Protein AF-A0AAW0A4M3-F1 (afdb_monomer)

Secondary structure (DSSP, 8-state):
---------GGGPEEPTTTS--EESSHHHHHHHIIIIIHHHHHHHHHTTTSS-STTHHHHS-HHHHHHHHHHHHHHHHHTHHHHHHHHHHHHHH-TT--EEEEEE-SSSS-EEEEEE--S--TT-SSTTHHHHHHHHHHTTTS--EEEEEE--SSS-EEEEE-------------

Organism: NCBI:txid2862362

Sequence (175 aa):
SMKCSHIQPKSDFKRCSGCQEVLYCSTQCQQIDWQRGHRRYCALYWTSGRGKYSFDLRLSFTSSERTFLRAVVHKDYEDKRSEISQTLVTRWAANPAAEVMTIFDYRASELSVSLHGISMTGNGQPGSHWPDLLARASQSRGRLSLHVLMVPDGNGGRVVVAPLRCRRHLTFTMD

Foldseek 3Di:
DLPDPDDDPPVQWDADPQQSPDTHNDPVSVVVVCVVCVVVVSVQSVVPPVDDDDLPDPNPHDPVVSVVVLVVVVVVCVVCVVVVVVVVVVVCVVPVPFQKAWEWEPQDPDTDIDIDTPDPDDPPQLDPCSVVVVVVCNVCLNQWHWYWYFADDPPRTDIGIDTDRPPDDDPPPDD

Structure (mmCIF, N/CA/C/O backbone):
data_AF-A0AAW0A4M3-F1
#
_entry.id   AF-A0AAW0A4M3-F1
#
loop_
_atom_site.group_PDB
_atom_site.id
_atom_site.type_symbol
_atom_site.label_atom_id
_atom_site.label_alt_id
_atom_site.label_comp_id
_atom_site.label_asym_id
_atom_site.label_entity_id
_atom_site.label_seq_id
_atom_site.pdbx_PDB_ins_code
_atom_site.Cartn_x
_atom_site.Cartn_y
_atom_site.Cartn_z
_atom_site.occupancy
_atom_site.B_iso_or_equiv
_atom_site.auth_seq_id
_atom_site.auth_comp_id
_atom_site.auth_asym_id
_atom_site.auth_atom_id
_atom_site.pdbx_PDB_model_num
ATOM 1 N N . SER A 1 1 ? -9.821 4.641 20.815 1.00 44.91 1 SER A N 1
ATOM 2 C CA . SER A 1 1 ? -10.176 3.586 19.834 1.00 44.91 1 SER A CA 1
ATOM 3 C C . SER A 1 1 ? -11.251 4.087 18.864 1.00 44.91 1 SER A C 1
ATOM 5 O O . SER A 1 1 ? -12.098 4.872 19.279 1.00 44.91 1 SER A O 1
ATOM 7 N N . MET A 1 2 ? -11.187 3.764 17.562 1.00 52.12 2 MET A N 1
ATOM 8 C CA . MET A 1 2 ? -12.275 4.040 16.599 1.00 52.12 2 MET A CA 1
ATOM 9 C C . MET A 1 2 ? -13.326 2.940 16.799 1.00 52.12 2 MET A C 1
ATOM 11 O O . MET A 1 2 ? -13.064 1.796 16.454 1.00 52.12 2 MET A O 1
ATOM 15 N N . LYS A 1 3 ? -14.459 3.266 17.432 1.00 64.38 3 LYS A N 1
ATOM 16 C CA . LYS A 1 3 ? -15.459 2.279 17.889 1.00 64.38 3 LYS A CA 1
ATOM 17 C C . LYS A 1 3 ? -16.485 1.873 16.818 1.00 64.38 3 LYS A C 1
ATOM 19 O O . LYS A 1 3 ? -17.442 1.182 17.133 1.00 64.38 3 LYS A O 1
ATOM 24 N N . CYS A 1 4 ? -16.326 2.315 15.571 1.00 71.88 4 CYS A N 1
ATOM 25 C CA . CYS A 1 4 ? -17.300 2.011 14.528 1.00 71.88 4 CYS A CA 1
ATOM 26 C C . CYS A 1 4 ? -17.070 0.604 13.957 1.00 71.88 4 CYS A C 1
ATOM 28 O O . CYS A 1 4 ? -16.052 0.352 13.311 1.00 71.88 4 CYS A O 1
ATOM 30 N N . SER A 1 5 ? -18.029 -0.288 14.201 1.00 70.69 5 SER A N 1
ATOM 31 C CA . SER A 1 5 ? -18.098 -1.660 13.684 1.00 70.69 5 SER A CA 1
ATOM 32 C C . SER A 1 5 ? -19.203 -1.845 12.633 1.00 70.69 5 SER A C 1
ATOM 34 O O . SER A 1 5 ? -19.513 -2.978 12.278 1.00 70.69 5 SER A O 1
ATOM 36 N N . HIS A 1 6 ? -19.789 -0.755 12.117 1.00 79.56 6 HIS A N 1
ATOM 37 C CA . HIS A 1 6 ? -20.855 -0.819 11.112 1.00 79.56 6 HIS A CA 1
ATOM 38 C C . HIS A 1 6 ? -20.387 -1.530 9.838 1.00 79.56 6 HIS A C 1
ATOM 40 O O . HIS A 1 6 ? -19.403 -1.136 9.206 1.00 79.56 6 HIS A O 1
ATOM 46 N N . ILE A 1 7 ? -21.140 -2.554 9.446 1.00 79.81 7 ILE A N 1
ATOM 47 C CA . ILE A 1 7 ? -20.972 -3.288 8.194 1.00 79.81 7 ILE A CA 1
ATOM 48 C C . ILE A 1 7 ? -22.173 -2.937 7.322 1.00 79.81 7 ILE A C 1
ATOM 50 O O . ILE A 1 7 ? -23.306 -3.205 7.703 1.00 79.81 7 ILE A O 1
ATOM 54 N N . GLN A 1 8 ? -21.925 -2.313 6.173 1.00 83.31 8 GLN A N 1
ATOM 55 C CA . GLN A 1 8 ? -22.959 -1.933 5.209 1.00 83.31 8 GLN A CA 1
ATOM 56 C C . GLN A 1 8 ? -22.472 -2.196 3.774 1.00 83.31 8 GLN A C 1
ATOM 58 O O . GLN A 1 8 ? -21.259 -2.330 3.555 1.00 83.31 8 GLN A O 1
ATOM 63 N N . PRO A 1 9 ? -23.380 -2.279 2.787 1.00 85.75 9 PRO A N 1
ATOM 64 C CA . PRO A 1 9 ? -23.023 -2.252 1.375 1.00 85.75 9 PRO A CA 1
ATOM 65 C C . PRO A 1 9 ? -22.108 -1.070 1.033 1.00 85.75 9 PRO A C 1
ATOM 67 O O . PRO A 1 9 ? -22.265 0.033 1.550 1.00 85.75 9 PRO A O 1
ATOM 70 N N . LYS A 1 10 ? -21.149 -1.273 0.119 1.00 79.44 10 LYS A N 1
ATOM 71 C CA . LYS A 1 10 ? -20.196 -0.223 -0.298 1.00 79.44 10 LYS A CA 1
ATOM 72 C C . LYS A 1 10 ? -20.896 1.029 -0.850 1.00 79.44 10 LYS A C 1
ATOM 74 O O . LYS A 1 10 ? -20.336 2.114 -0.720 1.00 79.44 10 LYS A O 1
ATOM 79 N N . SER A 1 11 ? -22.071 0.868 -1.462 1.00 87.75 11 SER A N 1
ATOM 80 C CA . SER A 1 11 ? -22.924 1.953 -1.968 1.00 87.75 11 SER A CA 1
ATOM 81 C C . SER A 1 11 ? -23.344 2.944 -0.886 1.00 87.75 11 SER A C 1
ATOM 83 O O . SER A 1 11 ? -23.537 4.117 -1.184 1.00 87.75 11 SER A O 1
ATOM 85 N N . ASP A 1 12 ? -23.429 2.487 0.361 1.00 88.62 12 ASP A N 1
ATOM 86 C CA . ASP A 1 12 ? -23.991 3.265 1.466 1.00 88.62 12 ASP A CA 1
ATOM 87 C C . ASP A 1 12 ? -22.909 4.097 2.170 1.00 88.62 12 ASP A C 1
ATOM 89 O O . ASP A 1 12 ? -23.195 4.983 2.977 1.00 88.62 12 ASP A O 1
ATOM 93 N N . PHE A 1 13 ? -21.639 3.844 1.841 1.00 90.12 13 PHE A N 1
ATOM 94 C CA . PHE A 1 13 ? -20.522 4.624 2.344 1.00 90.12 13 PHE A CA 1
ATOM 95 C C . PHE A 1 13 ? -20.354 5.913 1.548 1.00 90.12 13 PHE A C 1
ATOM 97 O O . PHE A 1 13 ? -20.276 5.928 0.319 1.00 90.12 13 PHE A O 1
ATOM 104 N N . LYS A 1 14 ? -20.160 7.008 2.276 1.00 91.56 14 LYS A N 1
ATOM 105 C CA . LYS A 1 14 ? -19.883 8.322 1.708 1.00 91.56 14 LYS A CA 1
ATOM 106 C C . LYS A 1 14 ? -18.382 8.515 1.557 1.00 91.56 14 LYS A C 1
ATOM 108 O O . LYS A 1 14 ? -17.602 8.190 2.453 1.00 91.56 14 LYS A O 1
ATOM 113 N N . ARG A 1 15 ? -17.960 9.053 0.414 1.00 88.38 15 ARG A N 1
ATOM 114 C CA . ARG A 1 15 ? -16.565 9.453 0.194 1.00 88.38 15 ARG A CA 1
ATOM 115 C C . ARG A 1 15 ? -16.268 10.744 0.943 1.00 88.38 15 ARG A C 1
ATOM 117 O O . ARG A 1 15 ? -17.129 11.614 1.044 1.00 88.38 15 ARG A O 1
ATOM 124 N N . CYS A 1 16 ? -15.030 10.894 1.407 1.00 89.06 16 CYS A N 1
ATOM 125 C CA . CYS A 1 16 ? -14.524 12.202 1.808 1.00 89.06 16 CYS A CA 1
ATOM 126 C C . CYS A 1 16 ? -14.701 13.191 0.647 1.00 89.06 16 CYS A C 1
ATOM 128 O O . CYS A 1 16 ? -14.166 12.951 -0.435 1.00 89.06 16 CYS A O 1
ATOM 130 N N . SER A 1 17 ? -15.407 14.300 0.869 1.00 86.19 17 SER A N 1
ATOM 131 C CA . SER A 1 17 ? -15.596 15.349 -0.145 1.00 86.19 17 SER A CA 1
ATOM 132 C C . SER A 1 17 ? -14.280 16.003 -0.574 1.00 86.19 17 SER A C 1
ATOM 134 O O . SER A 1 17 ? -14.185 16.502 -1.688 1.00 86.19 17 SER A O 1
ATOM 136 N N . GLY A 1 18 ? -13.260 15.953 0.290 1.00 83.00 18 GLY A N 1
ATOM 137 C CA . GLY A 1 18 ? -11.903 16.365 -0.032 1.00 83.00 18 GLY A CA 1
ATOM 138 C C . GLY A 1 18 ? -11.184 15.344 -0.922 1.00 83.00 18 GLY A C 1
ATOM 139 O O . GLY A 1 18 ? -11.185 15.437 -2.139 1.00 83.00 18 GLY A O 1
ATOM 140 N N . CYS A 1 19 ? -10.536 14.344 -0.328 1.00 78.38 19 CYS A N 1
ATOM 141 C CA . CYS A 1 19 ? -9.654 13.447 -1.089 1.00 78.38 19 CYS A CA 1
ATOM 142 C C . CYS A 1 19 ? -10.366 12.432 -2.005 1.00 78.38 19 CYS A C 1
ATOM 144 O O . CYS A 1 19 ? -9.725 11.852 -2.885 1.00 78.38 19 CYS A O 1
ATOM 146 N N . GLN A 1 20 ? -11.649 12.153 -1.753 1.00 79.94 20 GLN A N 1
ATOM 147 C CA . GLN A 1 20 ? -12.458 11.089 -2.368 1.00 79.94 20 GLN A CA 1
ATOM 148 C C . GLN A 1 20 ? -11.937 9.644 -2.215 1.00 79.94 20 GLN A C 1
ATOM 150 O O . GLN A 1 20 ? -12.540 8.713 -2.753 1.00 79.94 20 GLN A O 1
ATOM 155 N N . GLU A 1 21 ? -10.866 9.421 -1.451 1.00 73.88 21 GLU A N 1
ATOM 156 C CA . GLU A 1 21 ? -10.212 8.108 -1.303 1.00 73.88 21 GLU A CA 1
ATOM 157 C C . GLU A 1 21 ? -10.709 7.306 -0.095 1.00 73.88 21 GLU A C 1
ATOM 159 O O . GLU A 1 21 ? -10.808 6.074 -0.144 1.00 73.88 21 GLU A O 1
ATOM 164 N N . VAL A 1 22 ? -11.052 7.999 0.991 1.00 78.56 22 VAL A N 1
ATOM 165 C CA . VAL A 1 22 ? -11.547 7.372 2.221 1.00 78.56 22 VAL A CA 1
ATOM 166 C C . VAL A 1 22 ? -13.073 7.341 2.209 1.00 78.56 22 VAL A C 1
ATOM 168 O O . VAL A 1 22 ? -13.725 8.303 1.797 1.00 78.56 22 VAL A O 1
ATOM 171 N N . LEU A 1 23 ? -13.626 6.204 2.631 1.00 85.38 23 LEU A N 1
ATOM 172 C CA . LEU A 1 23 ? -15.057 5.946 2.744 1.00 85.38 23 LEU A CA 1
ATOM 173 C C . LEU A 1 23 ? -15.458 5.934 4.220 1.00 85.38 23 LEU A C 1
ATOM 175 O O . LEU A 1 23 ? -14.787 5.296 5.030 1.00 85.38 23 LEU A O 1
ATOM 179 N N . TYR A 1 24 ? -16.575 6.577 4.541 1.00 88.56 24 TYR A N 1
ATOM 180 C CA . TYR A 1 24 ? -17.142 6.638 5.884 1.00 88.56 24 TYR A CA 1
ATOM 181 C C . TYR A 1 24 ? -18.609 6.219 5.850 1.00 88.56 24 TYR A C 1
ATOM 183 O O . TYR A 1 24 ? -19.349 6.623 4.956 1.00 88.56 24 TYR A O 1
ATOM 191 N N . CYS A 1 25 ? -19.046 5.436 6.835 1.00 89.94 25 CYS A N 1
ATOM 192 C CA . CYS A 1 25 ? -20.464 5.100 6.991 1.00 89.94 25 CYS A CA 1
ATOM 193 C C . CYS A 1 25 ? -21.293 6.293 7.501 1.00 89.94 25 CYS A C 1
ATOM 195 O O . CYS A 1 25 ? -22.499 6.343 7.296 1.00 89.94 25 CYS A O 1
ATOM 197 N N . SER A 1 26 ? -20.663 7.275 8.159 1.00 90.12 26 SER A N 1
ATOM 198 C CA . SER A 1 26 ? -21.343 8.460 8.685 1.00 90.12 26 SER A CA 1
ATOM 199 C C . SER A 1 26 ? -20.419 9.674 8.786 1.00 90.12 26 SER A C 1
ATOM 201 O O . SER A 1 26 ? -19.193 9.547 8.869 1.00 90.12 26 SER A O 1
ATOM 203 N N . THR A 1 27 ? -21.018 10.866 8.849 1.00 92.00 27 THR A N 1
ATOM 204 C CA . THR A 1 27 ? -20.308 12.132 9.097 1.00 92.00 27 THR A CA 1
ATOM 205 C C . THR A 1 27 ? -19.565 12.116 10.434 1.00 92.00 27 THR A C 1
ATOM 207 O O . THR A 1 27 ? -18.459 12.637 10.535 1.00 92.00 27 THR A O 1
ATOM 210 N N . GLN A 1 28 ? -20.120 11.457 11.456 1.00 91.75 28 GLN A N 1
ATOM 211 C CA . GLN A 1 28 ? -19.467 11.311 12.758 1.00 91.75 28 GLN A CA 1
ATOM 212 C C . GLN A 1 28 ? -18.148 10.528 12.643 1.00 91.75 28 GLN A C 1
ATOM 214 O O . GLN A 1 28 ? -17.133 10.934 13.209 1.00 91.75 28 GLN A O 1
ATOM 219 N N . CYS A 1 29 ? -18.128 9.437 11.866 1.00 89.50 29 CYS A N 1
ATOM 220 C CA . CYS A 1 29 ? -16.899 8.677 11.621 1.00 89.50 29 CYS A CA 1
ATOM 221 C C . CYS A 1 29 ? -15.858 9.510 10.871 1.00 89.50 29 CYS A C 1
ATOM 223 O O . CYS A 1 29 ? -14.677 9.456 11.212 1.00 89.50 29 CYS A O 1
ATOM 225 N N . GLN A 1 30 ? -16.301 10.315 9.901 1.00 91.50 30 GLN A N 1
ATOM 226 C CA . GLN A 1 30 ? -15.425 11.248 9.201 1.00 91.50 30 GLN A CA 1
ATOM 227 C C . GLN A 1 30 ? -14.824 12.286 10.156 1.00 91.50 30 GLN A C 1
ATOM 229 O O . GLN A 1 30 ? -13.622 12.506 10.108 1.00 91.50 30 GLN A O 1
ATOM 234 N N . GLN A 1 31 ? -15.614 12.906 11.038 1.00 91.50 31 GLN A N 1
ATOM 235 C CA . GLN A 1 31 ? -15.128 13.918 11.989 1.00 91.50 31 GLN A CA 1
ATOM 236 C C . GLN A 1 31 ? -14.102 13.351 12.979 1.00 91.50 31 GLN A C 1
ATOM 238 O O . GLN A 1 31 ? -13.079 13.983 13.243 1.00 91.50 31 GLN A O 1
ATOM 243 N N . ILE A 1 32 ? -14.343 12.142 13.493 1.00 88.69 32 ILE A N 1
ATOM 244 C CA . ILE A 1 32 ? -13.397 11.459 14.384 1.00 88.69 32 ILE A CA 1
ATOM 245 C C . ILE A 1 32 ? -12.081 11.181 13.649 1.00 88.69 32 ILE A C 1
ATOM 247 O O . ILE A 1 32 ? -11.007 11.450 14.186 1.00 88.69 32 ILE A O 1
ATOM 251 N N . ASP A 1 33 ? -12.146 10.654 12.424 1.00 85.62 33 ASP A N 1
ATOM 252 C CA . ASP A 1 33 ? -10.955 10.404 11.605 1.00 85.62 33 ASP A CA 1
ATOM 253 C C . ASP A 1 33 ? -10.239 11.717 11.230 1.00 85.62 33 ASP A C 1
ATOM 255 O O . ASP A 1 33 ? -9.010 11.795 11.263 1.00 85.62 33 ASP A O 1
ATOM 259 N N . TRP A 1 34 ? -11.001 12.788 10.969 1.00 88.69 34 TRP A N 1
ATOM 260 C CA . TRP A 1 34 ? -10.498 14.135 10.678 1.00 88.69 34 TRP A CA 1
ATOM 261 C C . TRP A 1 34 ? -9.575 14.647 11.780 1.00 88.69 34 TRP A C 1
ATOM 263 O O . TRP A 1 34 ? -8.437 15.028 11.494 1.00 88.69 34 TRP A O 1
ATOM 273 N N . GLN A 1 35 ? -10.035 14.592 13.033 1.00 87.56 35 GLN A N 1
ATOM 274 C CA . GLN A 1 35 ? -9.274 15.023 14.209 1.00 87.56 35 GLN A CA 1
ATOM 275 C C . GLN A 1 35 ? -8.051 14.140 14.481 1.00 87.56 35 GLN A C 1
ATOM 277 O O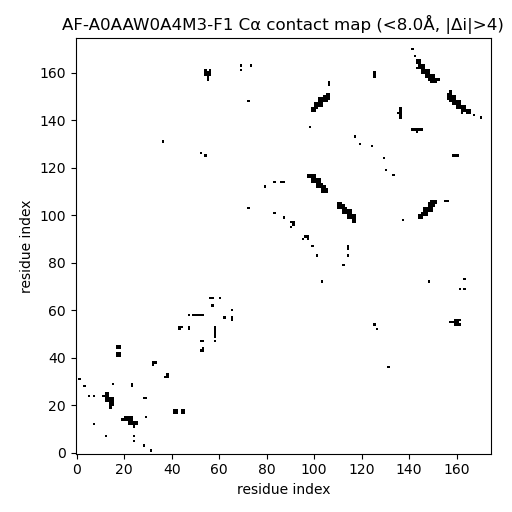 . GLN A 1 35 ? -7.037 14.625 14.973 1.00 87.56 35 GLN A O 1
ATOM 282 N N . ARG A 1 36 ? -8.119 12.853 14.128 1.00 81.06 36 ARG A N 1
ATOM 283 C CA . ARG A 1 36 ? -7.038 11.884 14.367 1.00 81.06 36 ARG A CA 1
ATOM 284 C C . ARG A 1 36 ? -5.924 11.899 13.327 1.00 81.06 36 ARG A C 1
ATOM 286 O O . ARG A 1 36 ? -4.963 11.153 13.467 1.00 81.06 36 ARG A O 1
ATOM 293 N N . GLY A 1 37 ? -6.033 12.739 12.303 1.00 75.81 37 GLY A N 1
ATOM 294 C CA . GLY A 1 37 ? -4.971 12.922 11.316 1.00 75.81 37 GLY A CA 1
ATOM 295 C C . GLY A 1 37 ? -5.453 12.907 9.875 1.00 75.81 37 GLY A C 1
ATOM 296 O O . GLY A 1 37 ? -4.701 13.335 8.997 1.00 75.81 37 GLY A O 1
ATOM 297 N N . HIS A 1 38 ? -6.710 12.522 9.602 1.00 82.88 38 HIS A N 1
ATOM 298 C CA . HIS A 1 38 ? -7.225 12.598 8.236 1.00 82.88 38 HIS A CA 1
ATOM 299 C C . HIS A 1 38 ? -7.205 14.031 7.703 1.00 82.88 38 HIS A C 1
ATOM 301 O O . HIS A 1 38 ? -6.961 14.196 6.520 1.00 82.88 38 HIS A O 1
ATOM 307 N N . ARG A 1 39 ? -7.336 15.074 8.539 1.00 85.81 39 ARG A N 1
ATOM 308 C CA . ARG A 1 39 ? -7.167 16.470 8.092 1.00 85.81 39 ARG A CA 1
ATOM 309 C C . ARG A 1 39 ? -5.834 16.708 7.381 1.00 85.81 39 ARG A C 1
ATOM 311 O O . ARG A 1 39 ? -5.819 17.312 6.313 1.00 85.81 39 ARG A O 1
ATOM 318 N N . ARG A 1 40 ? -4.731 16.234 7.972 1.00 75.19 40 ARG A N 1
ATOM 319 C CA . ARG A 1 40 ? -3.381 16.389 7.410 1.00 75.19 40 ARG A CA 1
ATOM 320 C C . ARG A 1 40 ? -3.305 15.642 6.087 1.00 75.19 40 ARG A C 1
ATOM 322 O O . ARG A 1 40 ? -3.075 16.254 5.056 1.00 75.19 40 ARG A O 1
ATOM 329 N N . TYR A 1 41 ? -3.654 14.360 6.101 1.00 70.69 41 TYR A N 1
ATOM 330 C CA . TYR A 1 41 ? -3.657 13.502 4.916 1.00 70.69 41 TYR A CA 1
ATOM 331 C C . TYR A 1 41 ? -4.575 14.004 3.792 1.00 70.69 41 TYR A C 1
ATOM 333 O O . TYR A 1 41 ? -4.211 13.973 2.624 1.00 70.69 41 TYR A O 1
ATOM 341 N N . CYS A 1 42 ? -5.761 14.499 4.127 1.00 78.06 42 CYS A N 1
ATOM 342 C CA . CYS A 1 42 ? -6.715 15.033 3.169 1.00 78.06 42 CYS A CA 1
ATOM 343 C C . CYS A 1 42 ? -6.212 16.335 2.546 1.00 78.06 42 CYS A C 1
ATOM 345 O O . CYS A 1 42 ? -6.432 16.537 1.357 1.00 78.06 42 CYS A O 1
ATOM 347 N N . ALA A 1 43 ? -5.537 17.201 3.310 1.00 70.88 43 ALA A N 1
ATOM 348 C CA . ALA A 1 43 ? -4.900 18.396 2.764 1.00 70.88 43 ALA A CA 1
ATOM 349 C C . ALA A 1 43 ? -3.781 18.032 1.779 1.00 70.88 43 ALA A C 1
ATOM 351 O O . ALA A 1 43 ? -3.698 18.650 0.722 1.00 70.88 43 ALA A O 1
ATOM 352 N N . LEU A 1 44 ? -3.010 16.974 2.062 1.00 60.38 44 LEU A N 1
ATOM 353 C CA . LEU A 1 44 ? -1.990 16.460 1.139 1.00 60.38 44 LEU A CA 1
ATOM 354 C C . LEU A 1 44 ? -2.572 16.027 -0.205 1.00 60.38 44 LEU A C 1
ATOM 356 O O . LEU A 1 44 ? -1.913 16.165 -1.221 1.00 60.38 44 LEU A O 1
ATOM 360 N N . TYR A 1 45 ? -3.823 15.567 -0.259 1.00 59.66 45 TYR A N 1
ATOM 361 C CA . TYR A 1 45 ? -4.454 15.277 -1.549 1.00 59.66 45 TYR A CA 1
ATOM 362 C C . TYR A 1 45 ? -4.687 16.508 -2.427 1.00 59.66 45 TYR A C 1
ATOM 364 O O . TYR A 1 45 ? -4.795 16.350 -3.641 1.00 59.66 45 TYR A O 1
ATOM 372 N N . TRP A 1 46 ? -4.790 17.697 -1.831 1.00 54.31 46 TRP A N 1
ATOM 373 C CA . TRP A 1 46 ? -5.136 18.942 -2.520 1.00 54.31 46 TRP A CA 1
ATOM 374 C C . TRP A 1 46 ? -3.934 19.852 -2.757 1.00 54.31 46 TRP A C 1
ATOM 376 O O . TRP A 1 46 ? -3.812 20.425 -3.837 1.00 54.31 46 TRP A O 1
ATOM 386 N N . THR A 1 47 ? -3.022 19.969 -1.788 1.00 47.81 47 THR A N 1
ATOM 387 C CA . THR A 1 47 ? -1.802 20.783 -1.931 1.00 47.81 47 THR A CA 1
ATOM 388 C C . THR A 1 47 ? -0.835 20.219 -2.972 1.00 47.81 47 THR A C 1
ATOM 390 O O . THR A 1 47 ? 0.049 20.932 -3.432 1.00 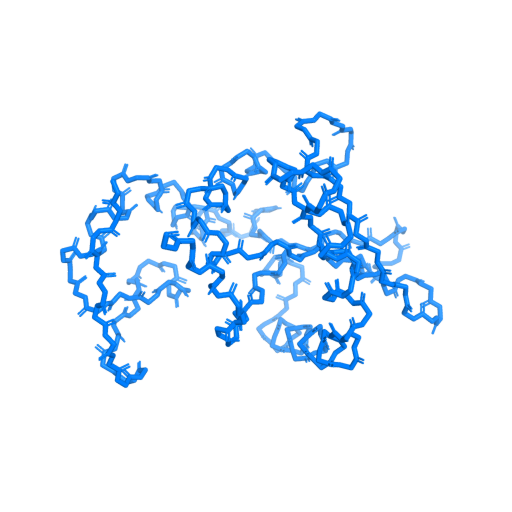47.81 47 THR A O 1
ATOM 393 N N . SER A 1 48 ? -1.034 18.975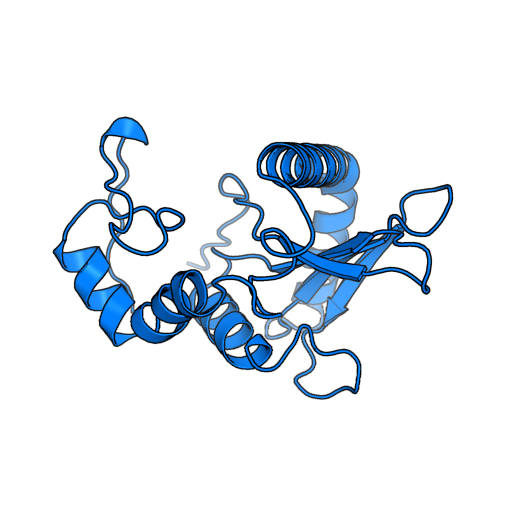 -3.420 1.00 47.94 48 SER A N 1
ATOM 394 C CA . SER A 1 48 ? -0.318 18.371 -4.549 1.00 47.94 48 SER A CA 1
ATOM 395 C C . SER A 1 48 ? -0.824 18.788 -5.936 1.00 47.94 48 SER A C 1
ATOM 397 O O . SER A 1 48 ? -0.510 18.115 -6.917 1.00 47.94 48 SER A O 1
ATOM 399 N N . GLY A 1 49 ? -1.572 19.885 -6.079 1.00 42.59 49 GLY A N 1
ATOM 400 C CA . GLY A 1 49 ? -1.762 20.514 -7.388 1.00 42.59 49 GLY A CA 1
ATOM 401 C C . GLY A 1 49 ? -0.401 20.827 -8.030 1.00 42.59 49 GLY A C 1
ATOM 402 O O . GLY A 1 49 ? 0.253 21.784 -7.639 1.00 42.59 49 GLY A O 1
ATOM 403 N N . ARG A 1 50 ? 0.051 19.991 -8.980 1.00 46.69 50 ARG A N 1
ATOM 404 C CA . ARG A 1 50 ? 1.369 20.073 -9.652 1.00 46.69 50 ARG A CA 1
ATOM 405 C C . ARG A 1 50 ? 2.586 20.141 -8.702 1.00 46.69 50 ARG A C 1
ATOM 407 O O . ARG A 1 50 ? 3.566 20.812 -9.007 1.00 46.69 50 ARG A O 1
ATOM 414 N N . GLY A 1 51 ? 2.556 19.437 -7.567 1.00 36.38 51 GLY A N 1
ATOM 415 C CA . GLY A 1 51 ? 3.637 19.482 -6.570 1.00 36.38 51 GLY A CA 1
ATOM 416 C C . GLY A 1 51 ? 3.880 18.147 -5.863 1.00 36.38 51 GLY A C 1
ATOM 417 O O . GLY A 1 51 ? 3.115 17.775 -4.981 1.00 36.38 51 GLY A O 1
ATOM 418 N N . LYS A 1 52 ? 4.949 17.458 -6.283 1.00 41.12 52 LYS A N 1
ATOM 419 C CA . LYS A 1 52 ? 5.751 16.343 -5.709 1.00 41.12 52 LYS A CA 1
ATOM 420 C C . LYS A 1 52 ? 5.229 15.304 -4.684 1.00 41.12 52 LYS A C 1
ATOM 422 O O . LYS A 1 52 ? 5.910 14.295 -4.575 1.00 41.12 52 LYS A O 1
ATOM 427 N N . TYR A 1 53 ? 4.092 15.418 -3.985 1.00 46.88 53 TYR A N 1
ATOM 428 C CA . TYR A 1 53 ? 3.682 14.406 -2.989 1.00 46.88 53 TYR A CA 1
ATOM 429 C C . TYR A 1 53 ? 2.187 14.026 -2.907 1.00 46.88 53 TYR A C 1
ATOM 431 O O . TYR A 1 53 ? 1.534 14.265 -1.899 1.00 46.88 53 TYR A O 1
ATOM 439 N N . SER A 1 54 ? 1.664 13.274 -3.879 1.00 40.69 54 SER A N 1
ATOM 440 C CA . SER A 1 54 ? 0.640 12.269 -3.587 1.00 40.69 54 SER A CA 1
ATOM 441 C C . SER A 1 54 ? 1.373 10.942 -3.564 1.00 40.69 54 SER A C 1
ATOM 443 O O . SER A 1 54 ? 1.756 10.502 -4.634 1.00 40.69 54 SER A O 1
ATOM 445 N N . PHE A 1 55 ? 1.612 10.341 -2.407 1.00 48.06 55 PHE A N 1
ATOM 446 C CA . PHE A 1 55 ? 1.593 8.885 -2.221 1.00 48.06 55 PHE A CA 1
ATOM 447 C C . PHE A 1 55 ? 1.873 7.996 -3.466 1.00 48.06 55 PHE A C 1
ATOM 449 O O . PHE A 1 55 ? 1.030 7.198 -3.871 1.00 48.06 55 PHE A O 1
ATOM 456 N N . ASP A 1 56 ? 3.026 8.268 -4.086 1.00 51.16 56 ASP A N 1
ATOM 457 C CA . ASP A 1 56 ? 3.488 8.264 -5.500 1.00 51.16 56 ASP A CA 1
AT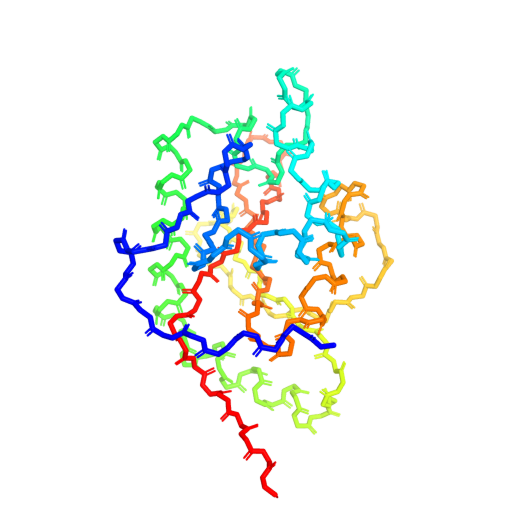OM 458 C C . ASP A 1 56 ? 2.549 8.003 -6.714 1.00 51.16 56 ASP A C 1
ATOM 460 O O . ASP A 1 56 ? 2.949 8.136 -7.867 1.00 51.16 56 ASP A O 1
ATOM 464 N N . LEU A 1 57 ? 1.267 7.688 -6.542 1.00 50.09 57 LEU A N 1
ATOM 465 C CA . LEU A 1 57 ? 0.419 7.318 -7.673 1.00 50.09 57 LEU A CA 1
ATOM 466 C C . LEU A 1 57 ? -0.144 8.512 -8.464 1.00 50.09 57 LEU A C 1
ATOM 468 O O . LEU A 1 57 ? -0.272 8.407 -9.673 1.00 50.09 57 LEU A O 1
ATOM 472 N N . ARG A 1 58 ? -0.552 9.643 -7.866 1.00 44.06 58 ARG A N 1
ATOM 473 C CA . ARG A 1 58 ? -1.298 10.687 -8.626 1.00 44.06 58 ARG A CA 1
ATOM 474 C C . ARG A 1 58 ? -0.455 11.757 -9.313 1.00 44.06 58 ARG A C 1
ATOM 476 O O . ARG A 1 58 ? -1.001 12.456 -10.160 1.00 44.06 58 ARG A O 1
ATOM 483 N N . LEU A 1 59 ? 0.821 11.894 -8.972 1.00 47.41 59 LEU A N 1
ATOM 484 C CA . LEU A 1 59 ? 1.683 12.936 -9.544 1.00 47.41 59 LEU A CA 1
ATOM 485 C C . LEU A 1 59 ? 2.512 12.467 -10.723 1.00 47.41 59 LEU A C 1
ATOM 487 O O . LEU A 1 59 ? 2.803 13.251 -11.619 1.00 47.41 59 LEU A O 1
ATOM 491 N N . SER A 1 60 ? 2.868 11.191 -10.692 1.00 56.19 60 SER A N 1
ATOM 492 C CA . SER A 1 60 ? 3.672 10.523 -11.703 1.00 56.19 60 SER A CA 1
ATOM 493 C C . SER A 1 60 ? 2.818 9.752 -12.700 1.00 56.19 60 SER A C 1
ATOM 495 O O . SER A 1 60 ? 3.273 9.492 -13.806 1.00 56.19 60 SER A O 1
ATOM 497 N N . PHE A 1 61 ? 1.595 9.391 -12.301 1.00 69.88 61 PHE A N 1
ATOM 498 C CA . PHE A 1 61 ? 0.729 8.521 -13.077 1.00 69.88 61 PHE A CA 1
ATOM 499 C C . PHE A 1 61 ? -0.659 9.134 -13.256 1.00 69.88 61 PHE A C 1
ATOM 501 O O . PHE A 1 61 ? -1.288 9.653 -12.324 1.00 69.88 61 PHE A O 1
ATOM 508 N N . THR A 1 62 ? -1.168 9.027 -14.473 1.00 76.06 62 THR A N 1
ATOM 509 C CA . THR A 1 62 ? -2.550 9.278 -14.872 1.00 76.06 62 THR A CA 1
ATOM 510 C C . THR A 1 62 ? -3.531 8.419 -14.069 1.00 76.06 62 THR A C 1
ATOM 512 O O . THR A 1 62 ? -3.179 7.424 -13.436 1.00 76.06 62 THR A O 1
ATOM 515 N N . SER A 1 63 ? -4.819 8.772 -14.090 1.00 70.56 63 SER A N 1
ATOM 516 C CA . SER A 1 63 ? -5.835 7.974 -13.385 1.00 70.56 63 SER A CA 1
ATOM 517 C C . SER A 1 63 ? -5.929 6.528 -13.863 1.00 70.56 63 SER A C 1
ATOM 519 O O . SER A 1 63 ? -6.203 5.632 -13.056 1.00 70.56 63 SER A O 1
ATOM 521 N N . SER A 1 64 ? -5.662 6.304 -15.146 1.00 76.44 64 SER A N 1
ATOM 522 C CA . SER A 1 64 ? -5.656 4.980 -15.754 1.00 76.44 64 SER A CA 1
ATOM 523 C C . SER A 1 64 ? -4.467 4.161 -15.264 1.00 76.44 64 SER A C 1
ATOM 525 O O . SER A 1 64 ? -4.667 3.065 -14.753 1.00 76.44 64 SER A O 1
ATOM 527 N N . GLU A 1 65 ? -3.258 4.721 -15.286 1.00 80.88 65 GLU A N 1
ATOM 528 C CA . GLU A 1 65 ? -2.049 4.049 -14.788 1.00 80.88 65 GLU A CA 1
ATOM 529 C C . GLU A 1 65 ? -2.149 3.700 -13.301 1.00 80.88 65 GLU A C 1
ATOM 531 O O . GLU A 1 65 ? -1.755 2.618 -12.886 1.00 80.88 65 GLU A O 1
ATOM 536 N N . ARG A 1 66 ? -2.765 4.554 -12.478 1.00 76.69 66 ARG A N 1
ATOM 537 C CA . ARG A 1 66 ? -3.023 4.214 -11.068 1.00 76.69 66 ARG A CA 1
ATOM 538 C C . ARG A 1 66 ? -3.972 3.043 -10.901 1.00 76.69 66 ARG A C 1
ATOM 540 O O . ARG A 1 66 ? -3.813 2.227 -9.994 1.00 76.69 66 ARG A O 1
ATOM 547 N N . THR A 1 67 ? -5.026 3.029 -11.709 1.00 78.25 67 THR A N 1
ATOM 548 C CA . THR A 1 67 ? -6.001 1.939 -11.712 1.00 78.25 67 THR A CA 1
ATOM 549 C C . THR A 1 67 ? -5.316 0.648 -12.130 1.00 78.25 67 THR A C 1
ATOM 551 O O . THR A 1 67 ? -5.493 -0.367 -11.462 1.00 78.25 67 THR A O 1
ATOM 554 N N . PHE A 1 68 ? -4.469 0.725 -13.155 1.00 85.12 68 PHE A N 1
ATOM 555 C CA . PHE A 1 68 ? -3.650 -0.375 -13.636 1.00 85.12 68 PHE A CA 1
ATOM 556 C C . PHE A 1 68 ? -2.671 -0.880 -12.570 1.00 85.12 68 PHE A C 1
ATOM 558 O O . PHE A 1 68 ? -2.770 -2.035 -12.179 1.00 85.12 68 PHE A O 1
ATOM 565 N N . LEU A 1 69 ? -1.813 -0.022 -12.007 1.00 85.06 69 LEU A N 1
ATOM 566 C CA . LEU A 1 69 ? -0.850 -0.398 -10.962 1.00 85.06 69 LEU A CA 1
ATOM 567 C C . LEU A 1 69 ? -1.535 -1.033 -9.751 1.00 85.06 69 LEU A C 1
ATOM 569 O O . LEU A 1 69 ? -1.048 -2.016 -9.200 1.00 85.06 69 LEU A O 1
ATOM 573 N N . ARG A 1 70 ? -2.701 -0.508 -9.355 1.00 82.50 70 ARG A N 1
ATOM 574 C CA . ARG A 1 70 ? -3.501 -1.108 -8.283 1.00 82.50 70 ARG A CA 1
ATOM 575 C C . ARG A 1 70 ? -4.040 -2.487 -8.667 1.00 82.50 70 ARG A C 1
ATOM 577 O O . ARG A 1 70 ? -4.104 -3.353 -7.802 1.00 82.50 70 ARG A O 1
ATOM 584 N N . ALA A 1 71 ? -4.467 -2.678 -9.912 1.00 84.38 71 ALA A N 1
ATOM 585 C CA . ALA A 1 71 ? -4.940 -3.970 -10.394 1.00 84.38 71 ALA A CA 1
ATOM 586 C C . ALA A 1 71 ? -3.801 -5.000 -10.451 1.00 84.38 71 ALA A C 1
ATOM 588 O O . ALA A 1 71 ? -3.993 -6.111 -9.966 1.00 84.38 71 ALA A O 1
ATOM 589 N N . VAL A 1 72 ? -2.626 -4.602 -10.954 1.00 90.94 72 VAL A N 1
ATOM 590 C CA . VAL A 1 72 ? -1.409 -5.429 -11.013 1.00 90.94 72 VAL A CA 1
ATOM 591 C C . VAL A 1 72 ? -1.007 -5.882 -9.614 1.00 90.94 72 VAL A C 1
ATOM 593 O O . VAL A 1 72 ? -1.080 -7.067 -9.315 1.00 90.94 72 VAL A O 1
ATOM 596 N N . VAL A 1 73 ? -0.739 -4.944 -8.699 1.00 90.00 73 VAL A N 1
ATOM 597 C CA . VAL A 1 73 ? -0.285 -5.307 -7.347 1.00 90.00 73 VAL A CA 1
ATOM 598 C C . VAL A 1 73 ? -1.330 -6.097 -6.559 1.00 90.00 73 VAL A C 1
ATOM 600 O O . VAL A 1 73 ? -0.983 -6.905 -5.707 1.00 90.00 73 VAL A O 1
ATOM 603 N N . HIS A 1 74 ? -2.621 -5.905 -6.841 1.00 87.88 74 HIS A N 1
ATOM 604 C CA . HIS A 1 74 ? -3.669 -6.725 -6.239 1.00 87.88 74 HIS A CA 1
ATOM 605 C C . HIS A 1 74 ? -3.661 -8.160 -6.778 1.00 87.88 74 HIS A C 1
ATOM 607 O O . HIS A 1 74 ? -3.805 -9.091 -5.992 1.00 87.88 74 HIS A O 1
ATOM 613 N N . LYS A 1 75 ? -3.480 -8.347 -8.091 1.00 91.50 75 LYS A N 1
ATOM 614 C CA . LYS A 1 75 ? -3.346 -9.676 -8.700 1.00 91.50 75 LYS A CA 1
ATOM 615 C C . LYS A 1 75 ? -2.123 -10.402 -8.146 1.00 91.50 75 LYS A C 1
ATOM 617 O O . LYS A 1 75 ? -2.264 -11.521 -7.666 1.00 91.50 75 LYS A O 1
ATOM 622 N N . ASP A 1 76 ? -0.978 -9.731 -8.130 1.00 94.75 76 ASP A N 1
ATOM 623 C CA . ASP A 1 76 ? 0.277 -10.308 -7.650 1.00 94.75 76 ASP A CA 1
ATOM 624 C C . ASP A 1 76 ? 0.229 -10.620 -6.153 1.00 94.75 76 ASP A C 1
ATOM 626 O O . ASP A 1 76 ? 0.740 -11.647 -5.708 1.00 94.75 76 ASP A O 1
ATOM 630 N N . TYR A 1 77 ? -0.439 -9.774 -5.362 1.00 92.19 77 TYR A N 1
ATOM 631 C CA . TYR A 1 77 ? -0.702 -10.067 -3.957 1.00 92.19 77 TYR A CA 1
ATOM 632 C C . TYR A 1 77 ? -1.521 -11.349 -3.788 1.00 92.19 77 TYR A C 1
ATOM 634 O O . TYR A 1 77 ? -1.170 -12.168 -2.944 1.00 92.19 77 TYR A O 1
ATOM 642 N N . GLU A 1 78 ? -2.596 -11.535 -4.561 1.00 90.94 78 GLU A N 1
ATOM 643 C CA . GLU A 1 78 ? -3.409 -12.755 -4.479 1.00 90.94 78 GLU A CA 1
ATOM 644 C C . GLU A 1 78 ? -2.620 -13.993 -4.932 1.00 90.94 78 GLU A C 1
ATOM 646 O O . GLU A 1 78 ? -2.697 -15.028 -4.271 1.00 90.94 78 GLU A O 1
ATOM 651 N N . ASP A 1 79 ? -1.794 -13.881 -5.975 1.00 94.19 79 ASP A N 1
ATOM 652 C CA . ASP A 1 79 ? -0.945 -14.983 -6.453 1.00 94.19 79 ASP A CA 1
ATOM 653 C C . ASP A 1 79 ? 0.126 -15.382 -5.430 1.00 94.19 79 A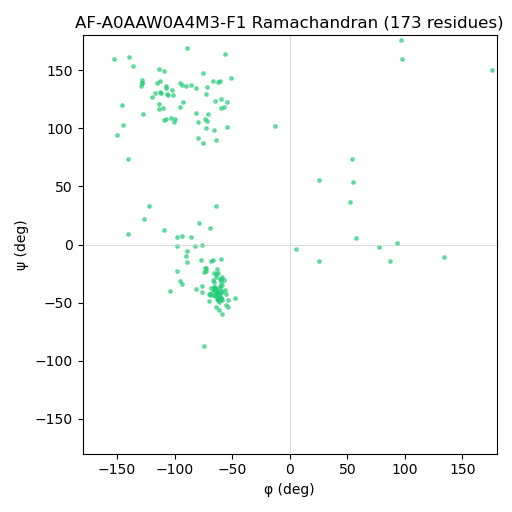SP A C 1
ATOM 655 O O . ASP A 1 79 ? 0.431 -16.562 -5.255 1.00 94.19 79 ASP A O 1
ATOM 659 N N . LYS A 1 80 ? 0.688 -14.400 -4.719 1.00 95.00 80 LYS A N 1
ATOM 660 C CA . LYS A 1 80 ? 1.737 -14.594 -3.706 1.00 95.00 80 LYS A CA 1
ATOM 661 C C . LYS A 1 80 ? 1.194 -14.730 -2.289 1.00 95.00 80 LYS A C 1
ATOM 663 O O . LYS A 1 80 ? 1.952 -14.789 -1.320 1.00 95.00 80 LYS A O 1
ATOM 668 N N . ARG A 1 81 ? -0.124 -14.803 -2.133 1.00 91.69 81 ARG A N 1
ATOM 669 C CA . ARG A 1 81 ? -0.780 -14.643 -0.838 1.00 91.69 81 ARG A CA 1
ATOM 670 C C . ARG A 1 81 ? -0.375 -15.681 0.198 1.00 91.69 81 ARG A C 1
ATOM 672 O O . ARG A 1 81 ? -0.190 -15.321 1.361 1.00 91.69 81 ARG A O 1
ATOM 679 N N . SER A 1 82 ? -0.259 -16.947 -0.196 1.00 93.25 82 SER A N 1
ATOM 680 C CA . SER A 1 82 ? 0.116 -18.030 0.723 1.00 93.25 82 SER A CA 1
ATOM 681 C C . SER A 1 82 ? 1.538 -17.838 1.254 1.00 93.25 82 SER A C 1
ATOM 683 O O . SER A 1 82 ? 1.754 -17.922 2.460 1.00 93.25 82 SER A O 1
ATOM 685 N N . GLU A 1 83 ? 2.475 -17.487 0.373 1.00 94.44 83 GLU A N 1
ATOM 686 C CA . GLU A 1 83 ? 3.879 -17.207 0.700 1.00 94.44 83 GLU A CA 1
ATOM 687 C C . GLU A 1 83 ? 4.010 -15.983 1.624 1.00 94.44 83 GLU A C 1
ATOM 689 O O . GLU A 1 83 ? 4.658 -16.043 2.675 1.00 94.44 83 GLU A O 1
ATOM 694 N N . ILE A 1 84 ? 3.314 -14.890 1.285 1.00 93.25 84 ILE A N 1
ATOM 695 C CA . ILE A 1 84 ? 3.257 -13.678 2.113 1.00 93.25 84 ILE A CA 1
ATOM 696 C C . ILE A 1 84 ? 2.691 -14.019 3.495 1.00 93.25 84 ILE A C 1
ATOM 698 O O . ILE A 1 84 ? 3.277 -13.649 4.509 1.00 93.25 84 ILE A O 1
ATOM 702 N N . SER A 1 85 ? 1.576 -14.753 3.556 1.00 91.06 85 SER A N 1
ATOM 703 C CA . SER A 1 85 ? 0.907 -15.098 4.818 1.00 91.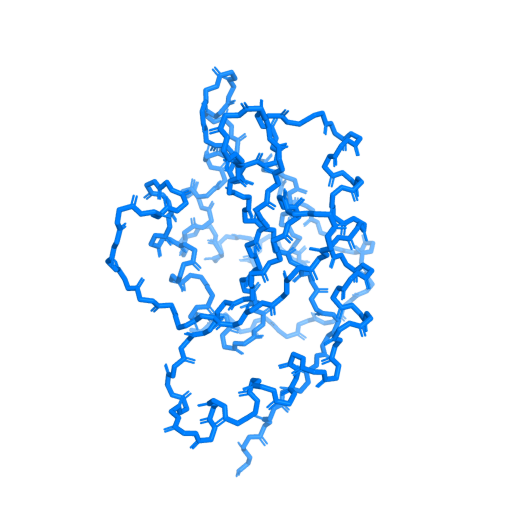06 85 SER A CA 1
ATOM 704 C C . SER A 1 85 ? 1.776 -15.986 5.703 1.00 91.06 85 SER A C 1
ATOM 706 O O . SER A 1 85 ? 1.884 -15.728 6.900 1.00 91.06 85 SER A O 1
ATOM 708 N N . GLN A 1 86 ? 2.435 -16.994 5.128 1.00 92.19 86 GLN A N 1
ATOM 709 C CA . GLN A 1 86 ? 3.357 -17.855 5.866 1.00 92.19 86 GLN A CA 1
ATOM 710 C C . GLN A 1 86 ? 4.505 -17.035 6.464 1.00 92.19 86 GLN A C 1
ATOM 712 O O . GLN A 1 86 ? 4.780 -17.135 7.659 1.00 92.19 86 GLN A O 1
ATOM 717 N N . THR A 1 87 ? 5.104 -16.147 5.667 1.00 91.06 87 THR A N 1
ATOM 718 C CA . THR A 1 87 ? 6.192 -15.275 6.127 1.00 91.06 87 THR A CA 1
ATOM 719 C C . THR A 1 87 ? 5.732 -14.313 7.224 1.00 91.06 87 THR A C 1
ATOM 721 O O . THR A 1 87 ? 6.458 -14.093 8.196 1.00 91.06 87 THR A O 1
ATOM 724 N N . LEU A 1 88 ? 4.522 -13.755 7.102 1.00 89.00 88 LEU A N 1
ATOM 725 C CA . LEU A 1 88 ? 3.917 -12.905 8.131 1.00 89.00 88 LEU A CA 1
ATOM 726 C C . LEU A 1 88 ? 3.747 -13.657 9.449 1.00 89.00 88 LEU A C 1
ATOM 728 O O . LEU A 1 88 ? 4.152 -13.139 10.486 1.00 89.00 88 LEU A O 1
ATOM 732 N N . VAL A 1 89 ? 3.194 -14.873 9.414 1.00 89.69 89 VAL A N 1
ATOM 733 C CA . VAL A 1 89 ? 2.977 -15.695 10.614 1.00 89.69 89 VAL A CA 1
ATOM 734 C C . VAL A 1 89 ? 4.303 -16.036 11.286 1.00 89.69 89 VAL A C 1
ATOM 736 O O . VAL A 1 89 ? 4.433 -15.844 12.492 1.00 89.69 89 VAL A O 1
ATOM 739 N N . THR A 1 90 ? 5.311 -16.472 10.526 1.00 90.94 90 THR A N 1
ATOM 740 C CA . THR A 1 90 ? 6.638 -16.786 11.076 1.00 90.94 90 THR A CA 1
ATOM 741 C C . THR A 1 90 ? 7.282 -15.565 11.734 1.00 90.94 90 THR A C 1
ATOM 743 O O . THR A 1 90 ? 7.824 -15.667 12.834 1.00 90.94 90 THR A O 1
ATOM 746 N N . ARG A 1 91 ? 7.199 -14.389 11.101 1.00 87.62 91 ARG A N 1
ATOM 747 C CA . ARG A 1 91 ? 7.748 -13.149 11.671 1.00 87.62 91 ARG A CA 1
ATOM 748 C C . ARG A 1 91 ? 6.988 -12.683 12.899 1.00 87.62 91 ARG A C 1
ATOM 7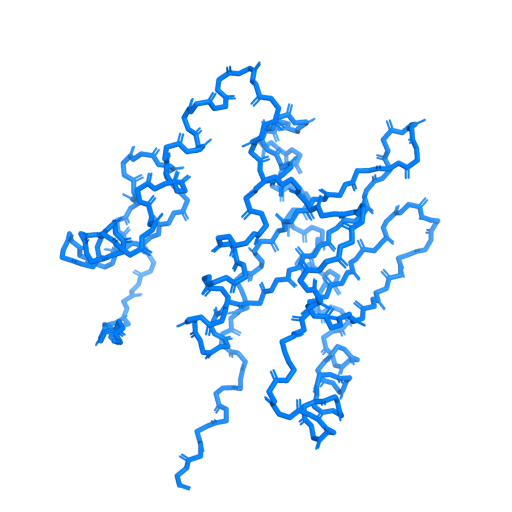50 O O . ARG A 1 91 ? 7.617 -12.269 13.866 1.00 87.62 91 ARG A O 1
ATOM 757 N N . TRP A 1 92 ? 5.664 -12.764 12.863 1.00 85.75 92 TRP A N 1
ATOM 758 C CA . TRP A 1 92 ? 4.826 -12.413 13.999 1.00 85.75 92 TRP A CA 1
ATOM 759 C C . TRP A 1 92 ? 5.097 -13.334 15.190 1.00 85.75 92 TRP A C 1
ATOM 761 O O . TRP A 1 92 ? 5.241 -12.848 16.303 1.00 85.75 92 TRP A O 1
ATOM 771 N N . ALA A 1 93 ? 5.268 -14.639 14.962 1.00 88.56 93 ALA A N 1
ATOM 772 C CA . ALA A 1 93 ? 5.639 -15.581 16.015 1.00 88.56 93 ALA A CA 1
ATOM 773 C C . ALA A 1 93 ? 7.000 -15.242 16.654 1.00 88.56 93 ALA A C 1
ATOM 775 O O . ALA A 1 93 ? 7.165 -15.394 17.860 1.00 88.56 93 ALA A O 1
ATOM 776 N N . ALA A 1 94 ? 7.961 -14.750 15.864 1.00 90.56 94 ALA A N 1
ATOM 777 C CA . ALA A 1 94 ? 9.267 -14.323 16.366 1.00 90.56 94 ALA A CA 1
ATOM 778 C C . ALA A 1 94 ? 9.230 -12.957 17.079 1.00 90.56 94 ALA A C 1
ATOM 780 O O . ALA A 1 94 ? 9.964 -12.739 18.040 1.00 90.56 94 ALA A O 1
ATOM 781 N N . ASN A 1 95 ? 8.401 -12.022 16.606 1.00 86.62 95 ASN A N 1
ATOM 782 C CA . ASN A 1 95 ? 8.213 -10.705 17.208 1.00 86.62 95 ASN A CA 1
ATOM 783 C C . ASN A 1 95 ? 6.779 -10.194 16.958 1.00 86.62 95 ASN A C 1
ATOM 785 O O . ASN A 1 95 ? 6.528 -9.540 15.941 1.00 86.62 95 ASN A O 1
ATOM 789 N N . PRO A 1 96 ? 5.843 -10.424 17.898 1.00 82.31 96 PRO A N 1
ATOM 790 C CA . PRO A 1 96 ? 4.441 -10.036 17.731 1.00 82.31 96 PRO A CA 1
ATOM 791 C C . PRO A 1 96 ? 4.210 -8.525 17.610 1.00 82.31 96 PRO A C 1
ATOM 793 O O . PRO A 1 96 ? 3.172 -8.096 17.108 1.00 82.31 96 PRO A O 1
ATOM 796 N N . ALA A 1 97 ? 5.166 -7.717 18.080 1.00 78.62 97 ALA A N 1
ATOM 797 C CA . ALA A 1 97 ? 5.125 -6.260 18.005 1.00 78.62 97 ALA A CA 1
ATOM 798 C C . ALA A 1 97 ? 5.749 -5.708 16.711 1.00 78.62 97 ALA A C 1
ATOM 800 O O . ALA A 1 97 ? 5.695 -4.500 16.479 1.00 78.62 97 ALA A O 1
ATOM 801 N N . ALA A 1 98 ? 6.352 -6.558 15.869 1.00 78.31 98 ALA A N 1
ATOM 802 C CA . ALA A 1 98 ? 6.955 -6.117 14.621 1.00 78.31 98 ALA A CA 1
ATOM 803 C C . ALA A 1 98 ? 5.878 -5.708 13.613 1.00 78.31 98 ALA A C 1
ATOM 805 O O . ALA A 1 98 ? 5.155 -6.534 13.056 1.00 78.31 98 ALA A O 1
ATOM 806 N N . GLU A 1 99 ? 5.827 -4.415 13.318 1.00 81.81 99 GLU A N 1
ATOM 807 C CA . GLU A 1 99 ? 5.113 -3.919 12.154 1.00 81.81 99 GLU A CA 1
ATOM 808 C C . GLU A 1 99 ? 5.886 -4.287 10.882 1.00 81.81 99 GLU A C 1
ATOM 810 O O . GLU A 1 99 ? 7.110 -4.152 10.806 1.00 81.81 99 GLU A O 1
ATOM 815 N N . VAL A 1 100 ? 5.169 -4.771 9.871 1.00 85.94 100 VAL A N 1
ATOM 816 C CA . VAL A 1 100 ? 5.746 -5.294 8.629 1.00 85.94 100 VAL A CA 1
ATOM 817 C C . VAL A 1 100 ? 5.090 -4.647 7.417 1.00 85.94 100 VAL A C 1
ATOM 819 O O . VAL A 1 100 ? 3.883 -4.409 7.392 1.00 85.94 100 VAL A O 1
ATOM 822 N N . MET A 1 101 ? 5.899 -4.372 6.400 1.00 88.75 101 MET A N 1
ATOM 823 C CA . MET A 1 101 ? 5.446 -3.952 5.078 1.00 88.75 101 MET A CA 1
ATOM 824 C C . MET A 1 101 ? 5.777 -5.032 4.050 1.00 88.75 101 MET A C 1
ATOM 826 O O . MET A 1 101 ? 6.772 -5.747 4.192 1.00 88.75 101 MET A O 1
ATOM 830 N N . THR A 1 102 ? 4.966 -5.114 3.000 1.00 91.81 102 THR A N 1
ATOM 831 C CA . THR A 1 102 ? 5.255 -5.954 1.829 1.00 91.81 102 THR A CA 1
ATOM 832 C C . THR A 1 102 ? 5.787 -5.072 0.708 1.00 91.81 102 THR A C 1
ATOM 834 O O . THR A 1 102 ? 5.163 -4.066 0.376 1.00 91.81 102 THR A O 1
ATOM 837 N N . ILE A 1 103 ? 6.925 -5.431 0.129 1.00 91.62 103 ILE A N 1
ATOM 838 C CA . ILE A 1 103 ?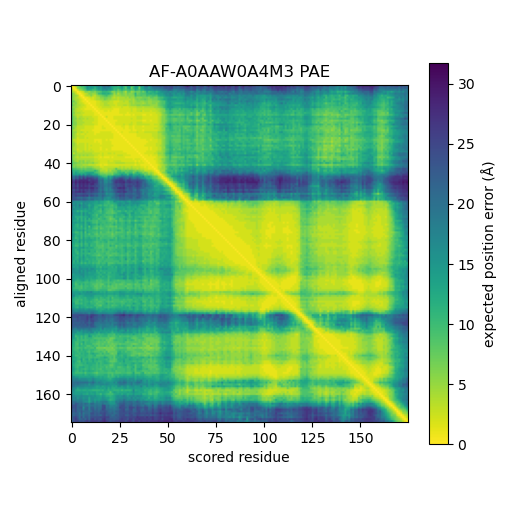 7.525 -4.744 -1.011 1.00 91.62 103 ILE A CA 1
ATOM 839 C C . ILE A 1 103 ? 7.319 -5.605 -2.257 1.00 91.62 103 ILE A C 1
ATOM 841 O O . ILE A 1 103 ? 7.639 -6.788 -2.243 1.00 91.62 103 ILE A O 1
ATOM 845 N N . PHE A 1 104 ? 6.781 -5.002 -3.314 1.00 93.88 104 PHE A N 1
ATOM 846 C CA . PHE A 1 104 ? 6.675 -5.560 -4.658 1.00 93.88 104 PHE A CA 1
ATOM 847 C C . PHE A 1 104 ? 7.672 -4.830 -5.555 1.00 93.88 104 PHE A C 1
ATOM 849 O O . PHE A 1 104 ? 7.472 -3.654 -5.864 1.00 93.88 104 PHE A O 1
ATOM 856 N N . ASP A 1 105 ? 8.752 -5.490 -5.949 1.00 92.62 105 ASP A N 1
ATOM 857 C CA . ASP A 1 105 ? 9.777 -4.908 -6.811 1.00 92.62 105 ASP A CA 1
ATOM 858 C C . ASP A 1 105 ? 9.580 -5.349 -8.264 1.00 92.62 105 ASP A C 1
ATOM 860 O O . ASP A 1 105 ? 9.811 -6.503 -8.621 1.00 92.62 105 ASP A O 1
ATOM 864 N N . TYR A 1 106 ? 9.141 -4.400 -9.089 1.00 92.38 106 TYR A N 1
ATOM 865 C CA . TYR A 1 106 ? 8.897 -4.540 -10.525 1.00 92.38 106 TYR A CA 1
ATOM 866 C C . TYR A 1 106 ? 10.062 -4.017 -11.375 1.00 92.38 106 TYR A C 1
ATOM 868 O O . TYR A 1 106 ? 9.918 -3.878 -12.588 1.00 92.38 106 TYR A O 1
ATOM 876 N N . ARG A 1 107 ? 11.196 -3.630 -10.773 1.00 88.25 107 ARG A N 1
ATOM 877 C CA . ARG A 1 107 ? 12.326 -3.058 -11.527 1.00 88.25 107 ARG A CA 1
ATOM 878 C C . ARG A 1 107 ? 13.103 -4.112 -12.315 1.00 88.25 107 ARG A C 1
ATOM 880 O O . ARG A 1 107 ? 13.775 -3.758 -13.280 1.00 88.25 107 ARG A O 1
ATOM 887 N N . ALA A 1 108 ? 13.035 -5.373 -11.894 1.00 88.62 108 ALA A N 1
ATOM 888 C CA . ALA A 1 108 ? 13.627 -6.506 -12.595 1.00 88.62 108 ALA A CA 1
ATOM 889 C C . ALA A 1 108 ? 12.644 -7.116 -13.609 1.00 88.62 108 ALA A C 1
ATOM 891 O O . ALA A 1 108 ? 11.454 -6.806 -13.610 1.00 88.62 108 ALA A O 1
ATOM 892 N N . SER A 1 109 ? 13.142 -8.006 -14.472 1.00 86.31 109 SER A N 1
ATOM 893 C CA . SER A 1 109 ? 12.310 -8.766 -15.418 1.00 86.31 109 SER A CA 1
ATOM 894 C C . SER A 1 109 ? 11.327 -9.711 -14.726 1.00 86.31 109 SER A C 1
ATOM 896 O O . SER A 1 109 ? 10.295 -10.051 -15.297 1.00 86.31 109 SER A O 1
ATOM 898 N N . GLU A 1 110 ? 11.650 -10.132 -13.504 1.00 93.56 110 GLU A N 1
ATOM 899 C CA . GLU A 1 110 ? 10.808 -10.972 -12.663 1.00 93.56 110 GLU A CA 1
ATOM 900 C C . GLU A 1 110 ? 10.381 -10.203 -11.415 1.00 93.56 110 GLU A C 1
ATOM 902 O O . GLU A 1 110 ? 11.180 -9.488 -10.804 1.00 93.56 110 GLU A O 1
ATOM 907 N N . LEU A 1 111 ? 9.116 -10.371 -11.025 1.00 95.06 111 LEU A N 1
ATOM 908 C CA . LEU A 1 111 ? 8.590 -9.793 -9.796 1.00 95.06 111 LEU A CA 1
ATOM 909 C C . LEU A 1 111 ? 9.296 -10.408 -8.585 1.00 95.06 111 LEU A C 1
ATOM 911 O O . LEU A 1 111 ? 9.201 -11.613 -8.345 1.00 95.06 111 LEU A O 1
ATOM 915 N N . SER A 1 112 ? 9.894 -9.550 -7.762 1.00 95.06 112 SER A N 1
ATOM 916 C CA . SER A 1 112 ? 10.353 -9.919 -6.426 1.00 95.06 112 SER A CA 1
ATOM 917 C C . SER A 1 112 ? 9.376 -9.405 -5.371 1.00 95.06 112 SER A C 1
ATOM 919 O O . SER A 1 112 ? 8.954 -8.248 -5.410 1.00 95.06 112 SER A O 1
ATOM 921 N N . VAL A 1 113 ? 9.007 -10.268 -4.421 1.00 95.69 113 VAL A N 1
ATOM 922 C CA . VAL A 1 113 ? 8.174 -9.899 -3.272 1.00 95.69 113 VAL A CA 1
ATOM 923 C C . VAL A 1 113 ? 8.952 -10.160 -1.996 1.00 95.69 113 VAL A C 1
ATOM 925 O O . VAL A 1 113 ? 9.434 -11.265 -1.764 1.00 95.69 113 VAL A O 1
ATOM 928 N N . SER A 1 114 ? 9.057 -9.147 -1.144 1.00 93.31 114 SER A N 1
ATOM 929 C CA . SER A 1 114 ? 9.776 -9.255 0.121 1.00 93.31 114 SER A CA 1
ATOM 930 C C . SER A 1 114 ? 9.008 -8.609 1.264 1.00 93.31 114 SER A C 1
ATOM 932 O O . SER A 1 114 ? 8.205 -7.695 1.086 1.00 93.31 114 SER A O 1
ATOM 934 N N . LEU A 1 115 ? 9.257 -9.088 2.481 1.00 91.56 115 LEU A N 1
ATOM 935 C CA . LEU A 1 115 ? 8.708 -8.492 3.691 1.00 91.56 115 LEU A CA 1
ATOM 936 C C . LEU A 1 115 ? 9.809 -7.761 4.443 1.00 91.56 115 LEU A C 1
ATOM 938 O O . LEU A 1 115 ? 10.894 -8.298 4.672 1.00 91.56 115 LEU A O 1
ATOM 942 N N . HIS A 1 116 ? 9.516 -6.553 4.904 1.00 87.88 116 HIS A N 1
ATOM 943 C CA . HIS A 1 116 ? 10.462 -5.734 5.653 1.00 87.88 116 HIS A CA 1
ATOM 944 C C . HIS A 1 116 ? 9.825 -5.261 6.952 1.00 87.88 116 HIS A C 1
ATOM 946 O O . HIS A 1 116 ? 8.646 -4.913 6.982 1.00 87.88 116 HIS A O 1
ATOM 952 N N . GLY A 1 117 ? 10.605 -5.279 8.034 1.00 83.94 117 GLY A N 1
ATOM 953 C CA . GLY A 1 117 ? 10.204 -4.607 9.262 1.00 83.94 117 GLY A CA 1
ATOM 954 C C . GLY A 1 117 ? 10.069 -3.112 8.995 1.00 83.94 117 GLY A C 1
ATOM 955 O O . GLY A 1 117 ? 10.871 -2.523 8.265 1.00 83.94 117 GLY A O 1
ATOM 956 N N . ILE A 1 118 ? 9.048 -2.500 9.573 1.00 77.62 118 ILE A N 1
ATOM 957 C CA . ILE A 1 118 ? 8.860 -1.058 9.531 1.00 77.62 118 ILE A CA 1
ATOM 958 C C . ILE A 1 118 ? 9.871 -0.451 10.511 1.00 77.62 118 ILE A C 1
ATOM 960 O O . ILE A 1 118 ? 9.596 -0.280 11.694 1.00 77.62 118 ILE A O 1
ATOM 964 N N . SER A 1 119 ? 11.088 -0.179 10.035 1.00 67.19 119 SER A N 1
ATOM 965 C CA . SER A 1 119 ? 12.056 0.611 10.800 1.00 67.19 119 SER A CA 1
ATOM 966 C C . SER A 1 119 ? 11.827 2.101 10.548 1.00 67.19 119 SER A C 1
ATOM 968 O O . SER A 1 119 ? 11.595 2.536 9.417 1.00 67.19 119 SER A O 1
ATOM 970 N N . MET A 1 120 ? 11.886 2.894 11.617 1.00 51.66 120 MET A N 1
ATOM 971 C CA . MET A 1 120 ? 11.572 4.325 11.617 1.00 51.66 120 MET A CA 1
ATOM 972 C C . MET A 1 120 ? 12.659 5.221 11.009 1.00 51.66 120 MET A C 1
ATOM 974 O O . MET A 1 120 ? 12.458 6.430 10.928 1.00 51.66 120 MET A O 1
ATOM 978 N N . THR A 1 121 ? 13.791 4.694 10.545 1.00 48.03 121 THR A N 1
ATOM 979 C CA . THR A 1 121 ? 14.942 5.529 10.173 1.00 48.03 121 THR A CA 1
ATOM 980 C C . THR A 1 121 ? 15.705 4.947 8.981 1.00 48.03 121 THR A C 1
ATOM 982 O O . THR A 1 121 ? 16.202 3.827 9.023 1.00 48.03 121 THR A O 1
ATOM 985 N N . GLY A 1 122 ? 15.792 5.708 7.885 1.00 49.00 122 GLY A N 1
ATOM 986 C CA . GLY A 1 122 ? 16.613 5.354 6.724 1.00 49.00 122 GLY A CA 1
ATOM 987 C C . GLY A 1 122 ? 16.464 6.336 5.559 1.00 49.00 122 GLY A C 1
ATOM 988 O O . GLY A 1 122 ? 15.396 6.906 5.356 1.00 49.00 122 GLY A O 1
ATOM 989 N N . ASN A 1 123 ? 17.523 6.499 4.759 1.00 44.31 123 ASN A N 1
ATOM 990 C CA . ASN A 1 123 ? 17.616 7.425 3.612 1.00 44.31 123 ASN A CA 1
ATOM 991 C C . ASN A 1 123 ? 16.732 7.054 2.393 1.00 44.31 123 ASN A C 1
ATOM 993 O O . ASN A 1 123 ? 16.917 7.596 1.310 1.00 44.31 123 ASN A O 1
ATOM 997 N N . GLY A 1 124 ? 15.764 6.148 2.561 1.00 51.41 124 GLY A N 1
ATOM 998 C CA . GLY A 1 124 ? 14.828 5.688 1.527 1.00 51.41 124 GLY A CA 1
ATOM 999 C C . GLY A 1 124 ? 13.358 5.804 1.937 1.00 51.41 124 GLY A C 1
ATOM 1000 O O . GLY A 1 124 ? 12.520 5.063 1.429 1.00 51.41 124 GLY A O 1
ATOM 1001 N N . GLN A 1 125 ? 13.036 6.675 2.903 1.00 58.25 125 GLN A N 1
ATOM 1002 C CA . GLN A 1 125 ? 11.650 6.877 3.326 1.00 58.25 125 GLN A CA 1
ATOM 1003 C C . GLN A 1 125 ? 10.785 7.374 2.151 1.00 58.25 125 GLN A C 1
ATOM 1005 O O . GLN A 1 125 ? 11.244 8.242 1.406 1.00 58.25 125 GLN A O 1
ATOM 1010 N N . PRO A 1 126 ? 9.528 6.904 2.009 1.00 57.62 126 PRO A N 1
ATOM 1011 C CA . PRO A 1 126 ? 8.563 7.346 0.987 1.00 57.62 126 PRO A CA 1
ATOM 1012 C C . PRO A 1 126 ? 8.112 8.824 1.057 1.00 57.62 126 PRO A C 1
ATOM 1014 O O . PRO A 1 126 ? 6.969 9.154 0.738 1.00 57.62 126 PRO A O 1
ATOM 1017 N N . GLY A 1 127 ? 8.987 9.735 1.480 1.00 62.75 127 GLY A N 1
ATOM 1018 C CA . GLY A 1 127 ? 8.724 11.155 1.677 1.00 62.75 127 GLY A CA 1
ATOM 1019 C C . GLY A 1 127 ? 8.392 11.520 3.126 1.00 62.75 127 GLY A C 1
ATOM 1020 O O . GLY A 1 127 ? 8.257 10.670 4.006 1.00 62.75 127 GLY A O 1
ATOM 1021 N N . SER A 1 128 ? 8.221 12.822 3.366 1.00 61.84 128 SER A N 1
ATOM 1022 C CA . SER A 1 128 ? 8.002 13.442 4.687 1.00 61.84 128 SER A CA 1
ATOM 1023 C C . SER A 1 128 ? 6.751 12.961 5.435 1.00 61.84 128 SER A C 1
ATOM 1025 O O . SER A 1 128 ? 6.599 13.227 6.624 1.00 61.84 128 SER A O 1
ATOM 1027 N N . HIS A 1 129 ? 5.852 12.245 4.759 1.00 67.12 129 HIS A N 1
ATOM 1028 C CA . HIS A 1 129 ? 4.589 11.749 5.311 1.00 67.12 129 HIS A CA 1
ATOM 1029 C C . HIS A 1 129 ? 4.650 10.290 5.761 1.00 67.12 129 HIS A C 1
ATOM 1031 O O . HIS A 1 129 ? 3.661 9.776 6.284 1.00 67.12 129 HIS A O 1
ATOM 1037 N N . TRP A 1 130 ? 5.797 9.628 5.583 1.00 73.25 130 TRP A N 1
ATOM 1038 C CA . TRP A 1 130 ? 6.028 8.271 6.066 1.00 73.25 130 TRP A CA 1
ATOM 1039 C C . TRP A 1 130 ? 5.603 8.063 7.532 1.00 73.25 130 TRP A C 1
ATOM 1041 O O . TRP A 1 130 ? 4.832 7.135 7.785 1.00 73.25 130 TRP A O 1
ATOM 1051 N N . PRO A 1 131 ? 5.948 8.959 8.482 1.00 75.94 131 PRO A N 1
ATOM 1052 C CA . PRO A 1 131 ? 5.548 8.799 9.881 1.00 75.94 131 PRO A CA 1
ATOM 1053 C C . PRO A 1 131 ? 4.029 8.745 10.099 1.00 75.94 131 PRO A C 1
ATOM 1055 O O . PRO A 1 131 ? 3.547 7.922 10.876 1.00 75.94 131 PRO A O 1
ATOM 1058 N N . ASP A 1 132 ? 3.253 9.567 9.382 1.00 74.12 132 ASP A N 1
ATOM 1059 C CA . ASP A 1 132 ? 1.791 9.610 9.528 1.00 74.12 132 ASP A CA 1
ATOM 1060 C C . ASP A 1 132 ? 1.136 8.296 9.072 1.00 74.12 132 ASP A C 1
ATOM 1062 O O . ASP A 1 132 ? 0.105 7.873 9.600 1.00 74.12 132 ASP A O 1
ATOM 1066 N N . LEU A 1 133 ? 1.721 7.623 8.086 1.00 73.75 133 LEU A N 1
ATOM 1067 C CA . LEU A 1 133 ? 1.212 6.347 7.589 1.00 73.75 133 LEU A CA 1
ATOM 1068 C C . LEU A 1 133 ? 1.512 5.199 8.504 1.00 73.75 133 LEU A C 1
ATOM 1070 O O . LEU A 1 133 ? 0.647 4.347 8.685 1.00 73.75 133 LEU A O 1
ATOM 1074 N N . LEU A 1 134 ? 2.717 5.193 9.058 1.00 76.94 134 LEU A N 1
ATOM 1075 C CA . LEU A 1 134 ? 3.096 4.217 10.055 1.00 76.94 134 LEU A CA 1
ATOM 1076 C C . LEU A 1 134 ? 2.194 4.367 11.269 1.00 76.94 134 LEU A C 1
ATOM 1078 O O . LEU A 1 134 ? 1.560 3.399 11.675 1.00 76.94 134 LEU A O 1
ATOM 1082 N N . ALA A 1 135 ? 1.972 5.601 11.731 1.00 77.25 135 ALA A N 1
ATOM 1083 C CA . ALA A 1 135 ? 1.014 5.875 12.793 1.00 77.25 135 ALA A CA 1
ATOM 1084 C C . ALA A 1 135 ? -0.394 5.341 12.462 1.00 77.25 135 ALA A C 1
ATOM 1086 O O . ALA A 1 135 ? -1.042 4.731 13.313 1.00 77.25 135 ALA A O 1
ATOM 1087 N N . ARG A 1 136 ? -0.879 5.511 11.224 1.00 74.88 136 ARG A N 1
ATOM 1088 C CA . ARG A 1 136 ? -2.186 4.975 10.801 1.00 74.88 136 ARG A CA 1
ATOM 1089 C C . ARG A 1 136 ? -2.213 3.451 10.710 1.00 74.88 136 ARG A C 1
ATOM 1091 O O . ARG A 1 136 ? -3.208 2.857 11.125 1.00 74.88 136 ARG A O 1
ATOM 1098 N N . ALA A 1 137 ? -1.176 2.830 10.154 1.00 77.31 137 ALA A N 1
ATOM 1099 C CA . ALA A 1 137 ? -1.059 1.378 10.047 1.00 77.31 137 ALA A CA 1
ATOM 1100 C C . ALA A 1 137 ? -1.033 0.746 11.443 1.00 77.31 137 ALA A C 1
ATOM 1102 O O . ALA A 1 137 ? -1.869 -0.111 11.734 1.00 77.31 137 ALA A O 1
ATOM 1103 N N . SER A 1 138 ? -0.214 1.295 12.337 1.00 77.31 138 SER A N 1
ATOM 1104 C CA . SER A 1 138 ? -0.137 0.938 13.753 1.00 77.31 138 SER A CA 1
ATOM 1105 C C . SER A 1 138 ? -1.498 1.018 14.453 1.00 77.31 138 SER A C 1
ATOM 1107 O O . SER A 1 138 ? -2.030 0.041 14.987 1.00 77.31 138 SER A O 1
ATOM 1109 N N . GLN A 1 139 ? -2.166 2.172 14.352 1.00 75.88 139 GLN A N 1
ATOM 1110 C CA . GLN A 1 139 ? -3.473 2.403 14.978 1.00 75.88 139 GLN A CA 1
ATOM 1111 C C . GLN A 1 139 ? -4.610 1.579 14.352 1.00 75.88 139 GLN A C 1
ATOM 1113 O O . GLN A 1 139 ? -5.702 1.484 14.927 1.00 75.88 139 GLN A O 1
ATOM 1118 N N . SER A 1 140 ? -4.389 0.985 13.175 1.00 72.00 140 SER A N 1
ATOM 1119 C CA . SER A 1 140 ? -5.400 0.191 12.480 1.00 72.00 140 SER A CA 1
ATOM 1120 C C . SER A 1 140 ? -5.660 -1.160 13.146 1.00 72.00 140 SER A C 1
ATOM 1122 O O . SER A 1 140 ? -6.744 -1.710 12.925 1.00 72.00 140 SER A O 1
ATOM 1124 N N . ARG A 1 141 ? -4.720 -1.659 13.970 1.00 72.44 141 ARG A N 1
ATOM 1125 C CA . ARG A 1 141 ? -4.730 -3.016 14.548 1.00 72.44 141 ARG A CA 1
ATOM 1126 C C . ARG A 1 141 ? -4.843 -4.092 13.460 1.00 72.44 141 ARG A C 1
ATOM 1128 O O . ARG A 1 141 ? -5.791 -4.870 13.448 1.00 72.44 141 ARG A O 1
ATOM 1135 N N . GLY A 1 142 ? -3.944 -4.045 12.477 1.00 72.38 142 GLY A N 1
ATOM 1136 C CA . GLY A 1 142 ? -3.905 -4.992 11.354 1.00 72.38 142 GLY A CA 1
ATOM 1137 C C . GLY A 1 142 ? -4.942 -4.750 10.248 1.00 72.38 142 GLY A C 1
ATOM 1138 O O . GLY A 1 142 ? -4.938 -5.443 9.237 1.00 72.38 142 GLY A O 1
ATOM 1139 N N . ARG A 1 143 ? -5.821 -3.746 10.381 1.00 69.38 143 ARG A N 1
ATOM 1140 C CA . ARG A 1 143 ? -6.816 -3.409 9.339 1.00 69.38 143 ARG A CA 1
ATOM 1141 C C . ARG A 1 143 ? -6.229 -2.648 8.148 1.00 69.38 143 ARG A C 1
ATOM 1143 O O . ARG A 1 143 ? -6.908 -2.494 7.135 1.00 69.38 143 ARG A O 1
ATOM 1150 N N . LEU A 1 144 ? -5.009 -2.140 8.279 1.00 73.75 144 LEU A N 1
ATOM 1151 C CA . LEU A 1 144 ? -4.255 -1.481 7.224 1.00 73.75 144 LEU A CA 1
ATOM 1152 C C . LEU A 1 144 ? -2.884 -2.150 7.118 1.00 73.75 144 LEU A C 1
ATOM 1154 O O . LEU A 1 144 ? -2.063 -2.011 8.018 1.00 73.75 144 LEU A O 1
ATOM 1158 N N . SER A 1 145 ? -2.654 -2.840 6.002 1.00 80.06 145 SER A N 1
ATOM 1159 C CA . SER A 1 145 ? -1.333 -3.333 5.607 1.00 80.06 145 SER A CA 1
ATOM 1160 C C . SER A 1 145 ? -0.675 -2.333 4.654 1.00 80.06 145 SER A C 1
ATOM 1162 O O . SER A 1 145 ? -1.341 -1.767 3.776 1.00 80.06 145 SER A O 1
ATOM 1164 N N . LEU A 1 146 ? 0.625 -2.102 4.835 1.00 84.38 146 LEU A N 1
ATOM 1165 C CA . LEU A 1 146 ? 1.419 -1.243 3.963 1.00 84.38 146 LEU A CA 1
ATOM 1166 C C . LEU A 1 146 ? 2.068 -2.081 2.866 1.00 84.38 146 LEU A C 1
ATOM 1168 O O . LEU A 1 146 ? 2.830 -3.007 3.146 1.00 84.38 146 LEU A O 1
ATOM 1172 N N . HIS A 1 147 ? 1.782 -1.713 1.618 1.00 87.19 147 HIS A N 1
ATOM 1173 C CA . HIS A 1 147 ? 2.431 -2.293 0.450 1.00 87.19 147 HIS A CA 1
ATOM 1174 C C . HIS A 1 147 ? 3.206 -1.195 -0.269 1.00 87.19 147 HIS A C 1
ATOM 1176 O O . HIS A 1 147 ? 2.675 -0.110 -0.524 1.00 87.19 147 HIS A O 1
ATOM 1182 N N . VAL A 1 148 ? 4.466 -1.478 -0.563 1.00 86.50 148 VAL A N 1
ATOM 1183 C CA . VAL A 1 148 ? 5.382 -0.595 -1.279 1.00 86.50 148 VAL A CA 1
ATOM 1184 C C . VAL A 1 148 ? 5.674 -1.243 -2.623 1.00 86.50 148 VAL A C 1
ATOM 1186 O O . VAL A 1 148 ? 5.947 -2.432 -2.683 1.00 86.50 148 VAL A O 1
ATOM 1189 N N . LEU A 1 149 ? 5.576 -0.492 -3.707 1.00 88.00 149 LEU A N 1
ATOM 1190 C CA . LEU A 1 149 ? 5.868 -0.940 -5.055 1.00 88.00 149 LEU A CA 1
ATOM 1191 C C . LEU A 1 149 ? 7.117 -0.202 -5.514 1.00 88.00 149 LEU A C 1
ATOM 1193 O O . LEU A 1 149 ? 7.173 1.023 -5.418 1.00 88.00 149 LEU A O 1
ATOM 1197 N N . MET A 1 150 ? 8.092 -0.928 -6.036 1.00 87.50 150 MET A N 1
ATOM 1198 C CA . MET A 1 150 ? 9.241 -0.346 -6.713 1.00 87.50 150 MET A CA 1
ATOM 1199 C C . MET A 1 150 ? 9.027 -0.528 -8.211 1.00 87.50 150 MET A C 1
ATOM 1201 O O . MET A 1 150 ? 9.043 -1.652 -8.695 1.00 87.50 150 MET A O 1
ATOM 1205 N N . VAL A 1 151 ? 8.749 0.548 -8.942 1.00 86.56 151 VAL A N 1
ATOM 1206 C CA . VAL A 1 151 ? 8.389 0.494 -10.372 1.00 86.56 151 VAL A CA 1
ATOM 1207 C C . VAL A 1 151 ? 9.478 1.139 -11.225 1.00 86.56 151 VAL A C 1
ATOM 1209 O O . VAL A 1 151 ? 10.030 2.151 -10.808 1.00 86.56 151 VAL A O 1
ATOM 1212 N N . PRO A 1 152 ? 9.828 0.600 -12.401 1.00 84.94 152 PRO A N 1
ATOM 1213 C CA . PRO A 1 152 ? 10.854 1.196 -13.251 1.00 84.94 152 PRO A CA 1
ATOM 1214 C C . PRO A 1 152 ? 10.390 2.553 -13.803 1.00 84.94 152 PRO A C 1
ATOM 1216 O O . PRO A 1 152 ? 9.229 2.718 -14.170 1.00 84.94 152 PRO A O 1
ATOM 1219 N N . ASP A 1 153 ? 11.299 3.529 -13.866 1.00 78.50 153 ASP A N 1
ATOM 1220 C CA . ASP A 1 153 ? 10.998 4.885 -14.355 1.00 78.50 153 ASP A CA 1
ATOM 1221 C C . ASP A 1 153 ? 12.103 5.521 -15.218 1.00 78.50 153 ASP A C 1
ATOM 1223 O O . ASP A 1 153 ? 12.050 6.716 -15.509 1.00 78.50 153 ASP A O 1
ATOM 1227 N N . GLY A 1 154 ? 13.116 4.736 -15.591 1.00 74.25 154 GLY A N 1
ATOM 1228 C CA . GLY A 1 154 ? 14.295 5.198 -16.327 1.00 74.25 154 GLY A CA 1
ATOM 1229 C C . GLY A 1 154 ? 15.445 5.738 -15.464 1.00 74.25 154 GLY A C 1
ATOM 1230 O O . GLY A 1 154 ? 16.555 5.818 -15.973 1.00 74.25 154 GLY A O 1
ATOM 1231 N N . ASN A 1 155 ? 15.238 6.028 -14.171 1.00 72.81 155 ASN A N 1
ATOM 1232 C CA . ASN A 1 155 ? 16.246 6.610 -13.265 1.00 72.81 155 ASN A CA 1
ATOM 1233 C C . ASN A 1 155 ? 16.519 5.740 -12.018 1.00 72.81 155 ASN A C 1
ATOM 1235 O O . ASN A 1 155 ? 16.802 6.254 -10.937 1.00 72.81 155 ASN A O 1
ATOM 1239 N N . GLY A 1 156 ? 16.431 4.412 -12.147 1.00 66.94 156 GLY A N 1
ATOM 1240 C CA . GLY A 1 156 ? 16.626 3.473 -11.027 1.00 66.94 156 GLY A CA 1
ATOM 1241 C C . GLY A 1 156 ? 15.340 3.069 -10.292 1.00 66.94 156 GLY A C 1
ATOM 1242 O O . GLY A 1 156 ? 15.385 2.240 -9.377 1.00 66.94 156 GLY A O 1
ATOM 1243 N N . GLY A 1 157 ? 14.191 3.578 -10.746 1.00 73.50 157 GLY A N 1
ATOM 1244 C CA . GLY A 1 157 ? 12.861 3.199 -10.292 1.00 73.50 157 GLY A CA 1
ATOM 1245 C C . GLY A 1 157 ? 12.264 4.143 -9.248 1.00 73.50 157 GLY A C 1
ATOM 1246 O O . GLY A 1 157 ? 12.957 4.886 -8.558 1.00 73.50 157 GLY A O 1
ATOM 1247 N N . ARG A 1 158 ? 10.939 4.091 -9.126 1.00 75.81 158 ARG A N 1
ATOM 1248 C CA . ARG A 1 158 ? 10.115 4.876 -8.201 1.00 75.81 158 ARG A CA 1
ATOM 1249 C C . ARG A 1 158 ? 9.555 4.011 -7.097 1.00 75.81 158 ARG A C 1
ATOM 1251 O O . ARG A 1 158 ? 9.265 2.839 -7.315 1.00 75.81 158 ARG A O 1
ATOM 1258 N N . VAL A 1 159 ? 9.362 4.617 -5.931 1.00 75.00 159 VAL A N 1
ATOM 1259 C CA . VAL A 1 159 ? 8.830 3.957 -4.740 1.00 75.00 159 VAL A CA 1
ATOM 1260 C C . VAL A 1 159 ? 7.425 4.470 -4.472 1.00 75.00 159 VAL A C 1
ATOM 1262 O O . VAL A 1 159 ? 7.216 5.573 -3.975 1.00 75.00 159 VAL A O 1
ATOM 1265 N N . VAL A 1 160 ? 6.451 3.617 -4.750 1.00 77.12 160 VAL A N 1
ATOM 1266 C CA . VAL A 1 160 ? 5.032 3.912 -4.627 1.00 77.12 160 VAL A CA 1
ATOM 1267 C C . VAL A 1 160 ? 4.464 3.191 -3.420 1.00 77.12 160 VAL A C 1
ATOM 1269 O O . VAL A 1 160 ? 4.590 1.983 -3.303 1.00 77.12 160 VAL A O 1
ATOM 1272 N N . VAL A 1 161 ? 3.753 3.882 -2.536 1.00 77.25 161 VAL A N 1
ATOM 1273 C CA . VAL A 1 161 ? 3.021 3.201 -1.459 1.00 77.25 161 VAL A CA 1
ATOM 1274 C C . VAL A 1 161 ? 1.573 2.999 -1.902 1.00 77.25 161 VAL A C 1
ATOM 1276 O O . VAL A 1 161 ? 0.851 3.965 -2.145 1.00 77.25 161 VAL A O 1
ATOM 1279 N N . ALA A 1 162 ? 1.118 1.751 -1.998 1.00 73.69 162 ALA A N 1
ATOM 1280 C CA . ALA A 1 162 ? -0.266 1.430 -2.329 1.00 73.69 162 ALA A CA 1
ATOM 1281 C C . ALA A 1 162 ? -0.967 0.769 -1.133 1.00 73.69 162 ALA A C 1
ATOM 1283 O O . ALA A 1 162 ? -0.620 -0.343 -0.731 1.00 73.69 162 ALA A O 1
ATOM 1284 N N . PRO A 1 163 ? -2.011 1.392 -0.565 1.00 66.44 163 PRO A N 1
ATOM 1285 C CA . PRO A 1 163 ? -2.869 0.687 0.369 1.00 66.44 163 PRO A CA 1
ATOM 1286 C C . PRO A 1 163 ? -3.722 -0.315 -0.420 1.00 66.44 163 PRO A C 1
ATOM 1288 O O . PRO A 1 163 ? -4.729 0.058 -1.032 1.00 66.44 163 PRO A O 1
ATOM 1291 N N . LEU A 1 164 ? -3.338 -1.592 -0.418 1.00 68.56 164 LEU A N 1
ATOM 1292 C CA . LEU A 1 164 ? -4.257 -2.654 -0.809 1.00 68.56 164 LEU A CA 1
ATOM 1293 C C . LEU A 1 164 ? -5.288 -2.830 0.298 1.00 68.56 164 LEU A C 1
ATOM 1295 O O . LEU A 1 164 ? -4.966 -2.960 1.480 1.00 68.56 164 LEU A O 1
ATOM 1299 N N . ARG A 1 165 ? -6.561 -2.824 -0.093 1.00 58.72 165 ARG A N 1
ATOM 1300 C CA . ARG A 1 165 ? -7.637 -3.217 0.808 1.00 58.72 165 ARG A CA 1
ATOM 1301 C C . ARG A 1 165 ? -7.653 -4.737 0.837 1.00 58.72 165 ARG A C 1
ATOM 1303 O O . ARG A 1 165 ? -8.331 -5.337 0.009 1.00 58.72 165 ARG A O 1
ATOM 1310 N N . CYS A 1 166 ? -6.929 -5.350 1.771 1.00 50.91 166 CYS A N 1
ATOM 1311 C CA . CYS A 1 166 ? -7.123 -6.770 2.036 1.00 50.91 166 CYS A CA 1
ATOM 1312 C C . CYS A 1 166 ? -8.598 -6.975 2.401 1.00 50.91 166 CYS A C 1
ATOM 1314 O O . CYS A 1 166 ? -9.102 -6.394 3.370 1.00 50.91 166 CYS A O 1
ATOM 1316 N N . ARG A 1 167 ? -9.326 -7.764 1.604 1.00 48.47 167 ARG A N 1
ATOM 1317 C CA . ARG A 1 167 ? -10.603 -8.321 2.058 1.00 48.47 167 ARG A CA 1
ATOM 1318 C C . ARG A 1 167 ? -10.262 -9.149 3.295 1.00 48.47 167 ARG A C 1
ATOM 1320 O O . ARG A 1 167 ? -9.433 -10.032 3.170 1.00 48.47 167 ARG A O 1
ATOM 1327 N N . ARG A 1 168 ? -10.807 -8.768 4.462 1.00 43.72 168 ARG A N 1
ATOM 1328 C CA . ARG A 1 168 ? -10.567 -9.349 5.803 1.00 43.72 168 ARG A CA 1
ATOM 1329 C C . ARG A 1 168 ? -9.821 -10.694 5.763 1.00 43.72 168 ARG A C 1
ATOM 1331 O O . ARG A 1 168 ? -10.462 -11.711 5.528 1.00 43.72 168 ARG A O 1
ATOM 1338 N N . HIS A 1 169 ? -8.520 -10.684 6.059 1.00 40.34 169 HIS A N 1
ATOM 1339 C CA . HIS A 1 169 ? -7.777 -11.898 6.399 1.00 40.34 169 HIS A CA 1
ATOM 1340 C C . HIS A 1 169 ? -7.343 -11.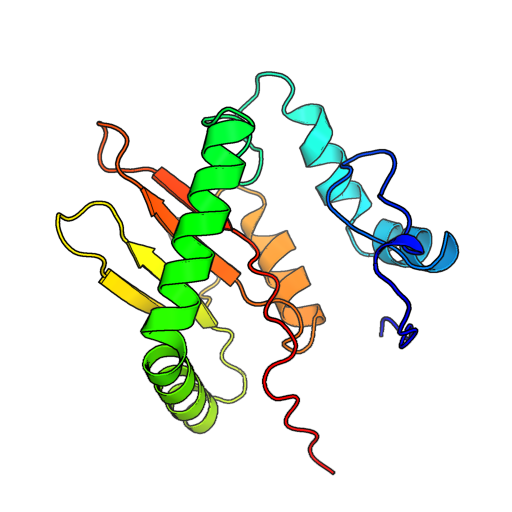815 7.848 1.00 40.34 169 HIS A C 1
ATOM 1342 O O . HIS A 1 169 ? -6.658 -10.875 8.237 1.00 40.34 169 HIS A O 1
ATOM 1348 N N . LEU A 1 170 ? -7.809 -12.804 8.610 1.00 42.28 170 LEU A N 1
ATOM 1349 C CA . LEU A 1 170 ? -7.305 -13.205 9.918 1.00 42.28 170 LEU A CA 1
ATOM 1350 C C . LEU A 1 170 ? -7.231 -12.064 10.941 1.00 42.28 170 LEU A C 1
ATOM 1352 O O . LEU A 1 170 ? -6.162 -11.623 11.351 1.00 42.28 170 LEU A O 1
ATOM 1356 N N . THR A 1 171 ? -8.390 -11.639 11.446 1.00 39.38 171 THR A N 1
ATOM 1357 C CA . THR A 1 171 ? -8.414 -11.243 12.855 1.00 39.38 171 THR A CA 1
ATOM 1358 C C . THR A 1 171 ? -8.143 -12.506 13.661 1.00 39.38 171 THR A C 1
ATOM 1360 O O . THR A 1 171 ? -9.053 -13.304 13.861 1.00 39.38 171 THR A O 1
ATOM 1363 N N . PHE A 1 172 ? -6.899 -12.704 14.096 1.00 38.81 172 PHE A N 1
ATOM 1364 C CA . PHE A 1 172 ? -6.652 -13.496 15.294 1.00 38.81 172 PHE A CA 1
ATOM 1365 C C . PHE A 1 172 ? -7.301 -12.723 16.443 1.00 38.81 172 PHE A C 1
ATOM 1367 O O . PHE A 1 172 ? -6.726 -11.786 16.994 1.00 38.81 172 PHE A O 1
ATOM 1374 N N . THR A 1 173 ? -8.568 -13.015 16.715 1.00 33.75 173 THR A N 1
ATOM 1375 C CA . THR A 1 173 ? -9.184 -12.644 17.982 1.00 33.75 173 THR A CA 1
ATOM 1376 C C . THR A 1 173 ? -8.568 -13.566 19.022 1.00 33.75 173 THR A C 1
ATOM 1378 O O . THR A 1 173 ? -8.815 -14.767 19.001 1.00 33.75 173 THR A O 1
ATOM 1381 N N . MET A 1 174 ? -7.680 -13.013 19.850 1.00 35.75 174 MET A N 1
ATOM 1382 C CA . MET A 1 174 ? -7.322 -13.635 21.120 1.00 35.75 174 MET A CA 1
ATOM 1383 C C . MET A 1 174 ? -8.517 -13.405 22.044 1.00 35.75 174 MET A C 1
ATOM 1385 O O . MET A 1 174 ? -8.779 -12.254 22.404 1.00 35.75 174 MET A O 1
ATOM 1389 N N . ASP A 1 175 ? -9.261 -14.474 22.312 1.00 35.84 175 ASP A N 1
ATOM 1390 C CA . ASP A 1 175 ? -10.076 -14.582 23.523 1.00 35.84 175 ASP A CA 1
ATOM 1391 C C . ASP A 1 175 ? -9.159 -14.890 24.716 1.00 35.84 175 ASP A C 1
ATOM 1393 O O . ASP A 1 175 ? -8.161 -15.629 24.516 1.00 35.84 175 ASP A O 1
#

Radius of gyration: 16.76 Å; Cα contacts (8 Å, |Δi|>4): 188; chains: 1; bounding box: 42×39×40 Å

Nearest PDB structures (foldseek):
  1oey-assembly3_L  TM=3.406E-01  e=7.892E-01  Homo sapiens
  8soe-assembly1_A  TM=4.813E-01  e=3.718E+00  Sus scrofa
  8aj8-assembly4_G  TM=4.661E-01  e=9.423E+00  Sus scrofa
  6on7-assembly1_B  TM=3.598E-01  e=8.857E+00  Homo sapiens
  8pr3-assembly1_f  TM=1.793E-01  e=8.324E+00  Homo sapiens

pLDDT: mean 75.33, std 16.65, range [33.75, 95.69]

Mean predicted aligned error: 10.19 Å

Solvent-accessible surface area (backbone atoms only — not comparable to full-atom values): 10704 Å² total; per-residue (Å²): 134,88,84,82,78,86,83,72,64,75,86,68,38,43,56,40,88,75,59,58,76,53,72,28,82,42,71,68,57,45,53,57,43,34,77,74,46,44,51,60,59,36,46,40,60,58,70,33,72,95,42,100,56,36,68,51,39,71,76,80,30,56,76,64,54,39,53,47,52,53,50,49,55,50,51,53,44,63,76,42,37,68,62,53,49,52,54,49,52,56,48,33,75,76,36,75,83,63,53,62,31,40,38,42,35,51,66,53,100,58,83,45,77,49,78,41,72,69,69,96,76,65,104,77,61,82,50,97,59,44,66,63,49,52,54,49,29,62,76,42,73,76,75,42,56,52,30,36,36,34,38,66,68,91,79,90,42,43,70,29,56,47,79,60,80,72,76,89,74,77,83,80,74,83,127

InterPro domains:
  IPR002893 Zinc finger, MYND-type [PF01753] (4-42)
  IPR002893 Zinc finger, MYND-type [PS50865] (1-42)